Protein AF-A0A9W4ZGL3-F1 (afdb_monomer)

Structure (mmCIF, N/CA/C/O backbone):
data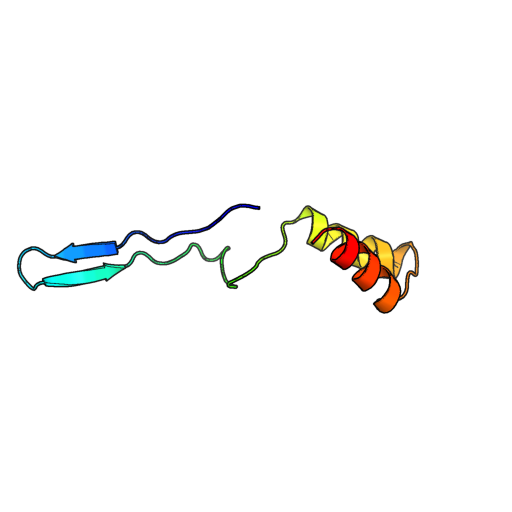_AF-A0A9W4ZGL3-F1
#
_entry.id   AF-A0A9W4ZGL3-F1
#
loop_
_atom_site.group_PDB
_atom_site.id
_atom_site.type_symbol
_atom_site.label_atom_id
_atom_site.label_alt_id
_atom_site.label_comp_id
_atom_site.label_asym_id
_atom_site.label_entity_id
_atom_site.label_seq_id
_atom_site.pdbx_PDB_ins_code
_atom_site.Cartn_x
_atom_site.Cartn_y
_atom_site.Cartn_z
_atom_site.occupancy
_atom_site.B_iso_or_equiv
_atom_site.auth_seq_id
_atom_site.auth_comp_id
_atom_site.auth_asym_id
_atom_site.auth_atom_id
_atom_site.pdbx_PDB_model_num
ATOM 1 N N . MET A 1 1 ? -8.779 8.877 -1.756 1.00 62.84 1 MET A N 1
ATOM 2 C CA . MET A 1 1 ? -8.239 8.176 -0.569 1.00 62.84 1 MET A CA 1
ATOM 3 C C . MET A 1 1 ? -9.402 7.862 0.359 1.00 62.84 1 MET A C 1
ATOM 5 O O . MET A 1 1 ? -10.345 8.643 0.368 1.00 62.84 1 MET A O 1
ATOM 9 N N . THR A 1 2 ? -9.366 6.740 1.080 1.00 81.56 2 THR A N 1
ATOM 10 C CA . THR A 1 2 ? -10.435 6.348 2.016 1.00 81.56 2 THR A CA 1
ATOM 11 C C . THR A 1 2 ? -9.862 6.305 3.423 1.00 81.56 2 THR A C 1
ATOM 13 O O . THR A 1 2 ? -8.876 5.613 3.663 1.00 81.56 2 THR A O 1
ATOM 16 N N . GLU A 1 3 ? -10.465 7.055 4.340 1.00 86.00 3 GLU A N 1
ATOM 17 C CA . GLU A 1 3 ? -10.100 7.043 5.755 1.00 86.00 3 GLU A CA 1
ATOM 18 C C . GLU A 1 3 ? -10.793 5.861 6.451 1.00 86.00 3 GLU A C 1
ATOM 20 O O . GLU A 1 3 ? -12.006 5.685 6.326 1.00 86.00 3 GLU A O 1
ATOM 25 N N . HIS A 1 4 ? -10.033 5.046 7.184 1.00 84.75 4 HIS A N 1
ATOM 26 C CA . HIS A 1 4 ? -10.578 3.949 7.982 1.00 84.75 4 HIS A CA 1
ATOM 27 C C . HIS A 1 4 ? -10.647 4.370 9.455 1.00 84.75 4 HIS A C 1
ATOM 29 O O . HIS A 1 4 ? -9.630 4.735 10.038 1.00 84.75 4 HIS A O 1
ATOM 35 N N . LYS A 1 5 ? -11.834 4.273 10.066 1.00 87.62 5 LYS A N 1
ATOM 36 C CA . LYS A 1 5 ? -12.067 4.533 11.498 1.00 87.62 5 LYS A CA 1
ATOM 37 C C . LYS A 1 5 ? -12.601 3.280 12.183 1.00 87.62 5 LYS A C 1
ATOM 39 O O . LYS A 1 5 ? -13.367 2.532 11.578 1.00 87.62 5 LYS A O 1
ATOM 44 N N . VAL A 1 6 ? -12.219 3.080 13.440 1.00 88.56 6 VAL A N 1
ATOM 45 C CA . VAL A 1 6 ? -12.814 2.065 14.318 1.00 88.56 6 VAL A CA 1
ATOM 46 C C . VAL A 1 6 ? -13.883 2.703 15.191 1.00 88.56 6 VAL A C 1
ATOM 48 O O . VAL A 1 6 ? -13.746 3.844 15.629 1.00 88.56 6 VAL A O 1
ATOM 51 N N . ALA A 1 7 ? -14.963 1.970 15.441 1.00 88.50 7 ALA A N 1
ATOM 52 C CA . ALA A 1 7 ? -15.963 2.394 16.406 1.00 88.50 7 ALA A CA 1
ATOM 53 C C . ALA A 1 7 ? -15.437 2.172 17.830 1.00 88.50 7 ALA A C 1
ATOM 55 O O . ALA A 1 7 ? -14.916 1.094 18.135 1.00 88.50 7 ALA A O 1
ATOM 56 N N . GLN A 1 8 ? -15.633 3.172 18.688 1.00 92.38 8 GLN A N 1
ATOM 57 C CA . GLN A 1 8 ? -15.452 3.079 20.133 1.00 92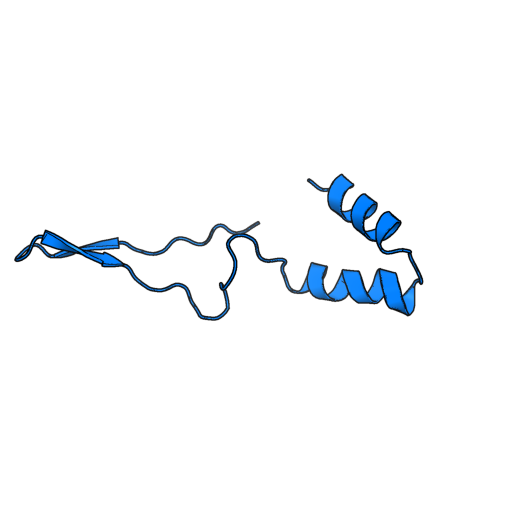.38 8 GLN A CA 1
ATOM 58 C C . GLN A 1 8 ? -16.820 3.181 20.815 1.00 92.38 8 GLN A C 1
ATOM 60 O O . GLN A 1 8 ? -17.657 3.996 20.418 1.00 92.38 8 GLN A O 1
ATOM 65 N N . LYS A 1 9 ? -17.065 2.346 21.826 1.00 90.19 9 LYS A N 1
ATOM 66 C CA . LYS A 1 9 ? -18.268 2.403 22.665 1.00 90.19 9 LYS A CA 1
ATOM 67 C C . LYS A 1 9 ? -17.879 2.302 24.128 1.00 90.19 9 LYS A C 1
ATOM 69 O O . LYS A 1 9 ? -17.099 1.432 24.499 1.00 90.19 9 LYS A O 1
ATOM 74 N N . GLU A 1 10 ? -18.455 3.160 24.953 1.00 93.94 10 GLU A N 1
ATOM 75 C CA . GLU A 1 10 ? -18.286 3.092 26.400 1.00 93.94 10 GLU A CA 1
ATOM 76 C C . GLU A 1 10 ? -19.328 2.150 27.011 1.00 93.94 10 GLU A C 1
ATOM 78 O O . GLU A 1 10 ? -20.520 2.218 26.697 1.00 93.94 10 GLU A O 1
ATOM 83 N N . CYS A 1 11 ? -18.883 1.249 27.883 1.00 90.19 11 CYS A N 1
ATOM 84 C CA . CYS A 1 11 ? -19.776 0.393 28.645 1.00 90.19 11 CYS A CA 1
ATOM 85 C C . CYS A 1 11 ? -20.448 1.204 29.770 1.00 90.19 11 CYS A C 1
ATOM 87 O O . CYS A 1 11 ? -19.750 1.666 30.671 1.00 90.19 11 CYS A O 1
ATOM 89 N N . PRO A 1 12 ? -21.789 1.296 29.829 1.00 91.88 12 PRO A N 1
ATOM 90 C CA . PRO A 1 12 ? -22.481 2.113 30.831 1.00 91.88 12 PRO A CA 1
ATOM 91 C C . PRO A 1 12 ? -22.384 1.573 32.269 1.00 91.88 12 PRO A C 1
ATOM 93 O O . PRO A 1 12 ? -22.853 2.224 33.193 1.00 91.88 12 PRO A O 1
ATOM 96 N N . ARG A 1 13 ? -21.838 0.364 32.475 1.00 93.56 13 ARG A N 1
ATOM 97 C CA . ARG A 1 13 ? -21.749 -0.281 33.798 1.00 93.56 13 ARG A CA 1
ATOM 98 C C . ARG A 1 13 ? -20.371 -0.157 34.442 1.00 93.56 13 ARG A C 1
ATOM 100 O O . ARG A 1 13 ? -20.282 0.033 35.647 1.00 93.56 13 ARG A O 1
ATOM 107 N N . CYS A 1 14 ? -19.310 -0.345 33.664 1.00 92.75 14 CYS A N 1
ATOM 108 C CA .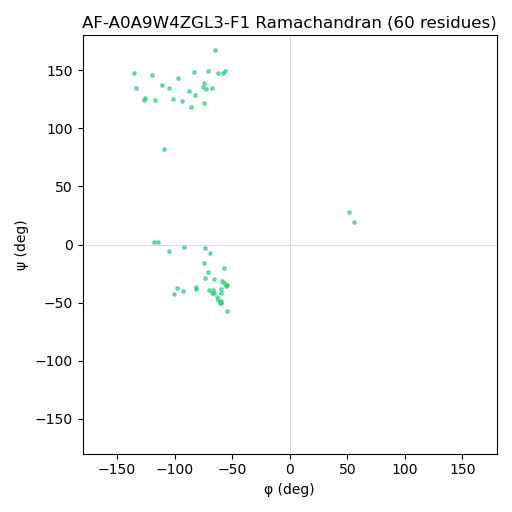 CYS A 1 14 ? -17.932 -0.328 34.163 1.00 92.75 14 CYS A CA 1
ATOM 109 C C . CYS A 1 14 ? -17.080 0.785 33.543 1.00 92.75 14 CYS A C 1
ATOM 111 O O . CYS A 1 14 ? -15.894 0.855 33.848 1.00 92.75 14 CYS A O 1
ATOM 113 N N . HIS A 1 15 ? -17.668 1.623 32.680 1.00 89.50 15 HIS A N 1
ATOM 114 C CA . HIS A 1 15 ? -17.012 2.736 31.984 1.00 89.50 15 HIS A CA 1
ATOM 115 C C . HIS A 1 15 ? -15.780 2.334 31.161 1.00 89.50 15 HIS A C 1
ATOM 117 O O . HIS A 1 15 ? -14.950 3.166 30.804 1.00 89.50 15 HIS A O 1
ATOM 123 N N . SER A 1 16 ? -15.650 1.047 30.821 1.00 91.75 16 SER A N 1
ATOM 124 C CA . SER A 1 16 ? -14.597 0.595 29.922 1.00 91.75 16 SER A CA 1
ATOM 125 C C . SER A 1 16 ? -14.914 0.998 28.484 1.00 91.75 16 SER A C 1
ATOM 127 O O . SER A 1 16 ? -16.050 0.882 28.018 1.00 91.75 16 SER A O 1
ATOM 129 N N . ILE A 1 17 ? -13.888 1.446 27.765 1.00 92.75 17 ILE A N 1
ATOM 130 C CA . ILE A 1 17 ? -13.979 1.738 26.338 1.00 92.75 17 ILE A CA 1
ATOM 131 C C . ILE A 1 17 ? -13.735 0.431 25.581 1.00 92.75 17 ILE A C 1
ATOM 133 O O . ILE A 1 17 ? -12.668 -0.173 25.689 1.00 92.75 17 ILE A O 1
ATOM 137 N N . GLN A 1 18 ? -14.729 -0.023 24.820 1.00 90.00 18 GLN A N 1
ATOM 138 C CA . GLN A 1 18 ? -14.556 -1.083 23.834 1.00 90.00 18 GLN A CA 1
ATOM 139 C C . GLN A 1 18 ? -14.265 -0.475 22.469 1.00 90.00 18 GLN A C 1
ATOM 141 O O . GLN A 1 18 ? -15.079 0.274 21.926 1.00 90.00 18 GLN A O 1
ATOM 146 N N . GLU A 1 19 ? -13.138 -0.867 21.885 1.00 90.94 19 GLU A N 1
ATOM 147 C CA . GLU A 1 19 ? -12.776 -0.524 20.515 1.00 90.94 19 GLU A CA 1
ATOM 148 C C . GLU A 1 19 ? -12.964 -1.737 19.603 1.00 90.94 19 GLU A C 1
ATOM 150 O O . GLU A 1 19 ? -12.558 -2.857 19.927 1.00 90.94 19 GLU A O 1
ATOM 155 N N . SER A 1 20 ? -13.584 -1.523 18.445 1.00 87.75 20 SER A N 1
ATOM 156 C CA . SER A 1 20 ? -13.572 -2.523 17.372 1.00 87.75 20 SER A CA 1
ATOM 157 C C . SER A 1 20 ? -12.182 -2.625 16.735 1.00 87.75 20 SER A C 1
ATOM 159 O O . SER A 1 20 ? -11.450 -1.641 16.671 1.00 87.75 20 SER A O 1
ATOM 161 N N . GLN A 1 21 ? -11.816 -3.807 16.237 1.00 89.25 21 GLN A N 1
ATOM 162 C CA . GLN A 1 21 ? -10.566 -3.985 15.496 1.00 89.25 21 GLN A CA 1
ATOM 163 C C . GLN A 1 21 ? -10.747 -3.594 14.028 1.00 89.25 21 GLN A C 1
ATOM 165 O O . GLN A 1 21 ? -11.814 -3.798 13.443 1.00 89.25 21 GLN A O 1
ATOM 170 N N . PHE A 1 22 ? -9.683 -3.081 13.410 1.00 88.44 22 PHE A N 1
ATOM 171 C CA . PHE A 1 22 ? -9.647 -2.941 11.959 1.00 88.44 22 PHE A CA 1
ATOM 172 C C . PHE A 1 22 ? -9.740 -4.319 11.279 1.00 88.44 22 PHE A C 1
ATOM 174 O O . PHE A 1 22 ? -9.209 -5.303 11.802 1.00 88.44 22 PHE A O 1
ATOM 181 N N . PRO A 1 23 ? -10.367 -4.413 10.091 1.00 86.81 23 PRO A N 1
ATOM 182 C CA . PRO A 1 23 ? -10.275 -5.614 9.269 1.00 86.81 23 PRO A CA 1
ATOM 183 C C . PRO A 1 23 ? -8.811 -5.960 8.977 1.00 86.81 23 PRO A C 1
ATOM 185 O O . PRO A 1 23 ? -7.984 -5.065 8.806 1.00 86.81 23 PRO A O 1
ATOM 188 N N . SER A 1 24 ? -8.494 -7.247 8.813 1.00 86.38 24 SER A N 1
ATOM 189 C CA . SER A 1 24 ? -7.124 -7.7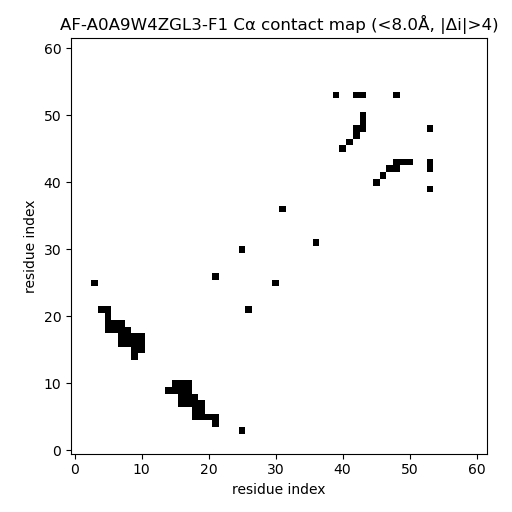22 8.533 1.00 86.38 24 SER A CA 1
ATOM 190 C C . SER A 1 24 ? -6.488 -7.109 7.276 1.00 86.38 24 SER A C 1
ATOM 192 O O . SER A 1 24 ? -5.266 -7.083 7.131 1.00 86.38 24 SER A O 1
ATOM 194 N N . THR A 1 25 ? -7.308 -6.582 6.365 1.00 83.81 25 THR A N 1
ATOM 195 C CA . THR A 1 25 ? -6.876 -5.881 5.154 1.00 83.81 25 THR A CA 1
ATOM 196 C C . THR A 1 25 ? -6.329 -4.475 5.416 1.00 83.81 25 THR A C 1
ATOM 198 O O . THR A 1 25 ? -5.655 -3.936 4.539 1.00 83.81 25 THR A O 1
ATOM 201 N N . VAL A 1 26 ? -6.578 -3.882 6.588 1.00 86.25 26 VAL A N 1
ATOM 202 C CA . VAL A 1 26 ? -6.097 -2.555 7.008 1.00 86.25 26 VAL A CA 1
ATOM 203 C C . VAL A 1 26 ? -5.040 -2.752 8.094 1.00 86.25 26 VAL A C 1
ATOM 205 O O . VAL A 1 26 ? -5.317 -2.693 9.286 1.00 86.25 26 VAL A O 1
ATOM 208 N N . SER A 1 27 ? -3.810 -3.039 7.669 1.00 85.38 27 SER A N 1
ATOM 209 C CA . SER A 1 27 ? -2.697 -3.381 8.572 1.00 85.38 27 SER A CA 1
ATOM 210 C C . SER A 1 27 ? -1.670 -2.264 8.760 1.00 85.38 27 SER A C 1
ATOM 212 O O . SER A 1 27 ? -0.732 -2.412 9.542 1.00 85.38 27 SER A O 1
ATOM 214 N N . ARG A 1 28 ? -1.799 -1.154 8.024 1.00 83.19 28 ARG A N 1
ATOM 215 C CA . ARG A 1 28 ? -0.849 -0.034 8.044 1.00 83.19 28 ARG A CA 1
ATOM 216 C C . ARG A 1 28 ? -1.596 1.300 8.112 1.00 83.19 28 ARG A C 1
ATOM 218 O O . ARG A 1 28 ? -2.649 1.398 7.483 1.00 83.19 28 ARG A O 1
ATOM 225 N N . PRO A 1 29 ? -1.034 2.329 8.778 1.00 82.81 29 PRO A N 1
ATOM 226 C CA . PRO A 1 29 ? -1.643 3.661 8.860 1.00 82.81 29 PRO A CA 1
ATOM 227 C C . PRO A 1 29 ? -1.952 4.273 7.488 1.00 82.81 29 PRO A C 1
ATOM 229 O O . PRO A 1 29 ? -2.972 4.927 7.308 1.00 82.81 29 PRO A O 1
ATOM 232 N N . VAL A 1 30 ? -1.087 4.008 6.504 1.00 82.00 30 VAL A N 1
ATOM 233 C CA . VAL A 1 30 ? -1.303 4.341 5.095 1.00 82.00 30 VAL A CA 1
ATOM 234 C C . VAL A 1 30 ? -1.141 3.069 4.275 1.00 82.00 30 VAL A C 1
ATOM 236 O O . VAL A 1 30 ? -0.119 2.382 4.363 1.00 82.00 30 VAL A O 1
ATOM 239 N N . GLN A 1 31 ? -2.148 2.752 3.463 1.00 84.19 31 GLN A N 1
ATOM 240 C CA . GLN A 1 31 ? -2.115 1.610 2.561 1.00 84.19 31 GLN A CA 1
ATOM 241 C C . GLN A 1 31 ? -2.435 2.031 1.130 1.00 84.19 31 GLN A C 1
ATOM 243 O O . GLN A 1 31 ? -3.509 2.545 0.832 1.00 84.19 31 GLN A O 1
ATOM 248 N N . TYR A 1 32 ? -1.519 1.708 0.220 1.00 85.31 32 TYR A N 1
ATOM 249 C CA . TYR A 1 32 ? -1.768 1.834 -1.206 1.00 85.31 32 TYR A CA 1
ATOM 250 C C . TYR A 1 32 ? -2.823 0.831 -1.680 1.00 85.31 32 TYR A C 1
ATOM 252 O O . TYR A 1 32 ? -2.770 -0.363 -1.356 1.00 85.31 32 TYR A O 1
ATOM 260 N N . GLY A 1 33 ? -3.762 1.322 -2.487 1.00 84.56 33 GLY A N 1
ATOM 261 C CA . GLY A 1 33 ? -4.763 0.494 -3.149 1.00 84.56 33 GLY A CA 1
ATOM 262 C C . GLY A 1 33 ? -4.151 -0.474 -4.174 1.00 84.56 33 GLY A C 1
ATOM 263 O O . GLY A 1 33 ? -2.985 -0.335 -4.562 1.00 84.56 33 GLY A O 1
ATOM 264 N N . PRO A 1 34 ? -4.940 -1.451 -4.652 1.00 84.19 34 PRO A N 1
ATOM 265 C CA . PRO A 1 34 ? -4.475 -2.478 -5.588 1.00 84.19 34 PRO A CA 1
ATOM 266 C C . PRO A 1 34 ? -3.880 -1.896 -6.881 1.00 84.19 34 PRO A C 1
ATOM 268 O O . PRO A 1 34 ? -2.908 -2.438 -7.400 1.00 84.19 34 PRO A O 1
ATOM 271 N N . ASN A 1 35 ? -4.394 -0.759 -7.361 1.00 87.31 35 ASN A N 1
ATOM 272 C CA . ASN A 1 35 ? -3.908 -0.109 -8.582 1.00 87.31 35 ASN A CA 1
ATOM 273 C C . ASN A 1 35 ? -2.444 0.335 -8.462 1.00 87.31 35 ASN A C 1
ATOM 275 O O . ASN A 1 35 ? -1.628 0.013 -9.320 1.00 87.31 35 ASN A O 1
ATOM 279 N N . ILE A 1 36 ? -2.089 1.007 -7.364 1.00 88.12 36 ILE A N 1
ATOM 280 C CA . ILE A 1 36 ? -0.717 1.473 -7.116 1.00 88.12 36 ILE A CA 1
ATOM 281 C C . ILE A 1 36 ? 0.215 0.278 -6.884 1.00 88.12 36 ILE A C 1
ATOM 283 O O . ILE A 1 36 ? 1.307 0.222 -7.446 1.00 88.12 36 ILE A O 1
ATOM 287 N N . LYS A 1 37 ? -0.251 -0.729 -6.128 1.00 88.19 37 LYS A N 1
ATOM 288 C CA . LYS A 1 37 ? 0.489 -1.982 -5.902 1.00 88.19 37 LYS A CA 1
ATOM 289 C C . LYS A 1 37 ? 0.807 -2.724 -7.206 1.00 88.19 37 LYS A C 1
ATOM 291 O O . LYS A 1 37 ? 1.844 -3.371 -7.278 1.00 88.19 37 LYS A O 1
ATOM 296 N N . ARG A 1 38 ? -0.051 -2.622 -8.228 1.00 89.81 38 ARG A N 1
ATOM 297 C CA . ARG A 1 38 ? 0.189 -3.190 -9.566 1.00 89.81 38 ARG A CA 1
ATOM 298 C C . ARG A 1 38 ? 1.079 -2.300 -10.435 1.00 89.81 38 ARG A C 1
ATOM 300 O O . ARG A 1 38 ? 1.883 -2.814 -11.207 1.00 89.81 38 ARG A O 1
ATOM 307 N N . LEU A 1 39 ? 0.938 -0.982 -10.317 1.00 93.62 39 LEU A N 1
ATOM 308 C CA . LEU A 1 39 ? 1.647 -0.024 -11.160 1.00 93.62 39 LEU A CA 1
ATOM 309 C C . LEU A 1 39 ? 3.150 0.019 -10.857 1.00 93.62 39 LEU A C 1
ATOM 311 O O . LEU A 1 39 ? 3.945 0.065 -11.789 1.00 93.62 39 LEU A O 1
ATOM 315 N N . ILE A 1 40 ? 3.552 -0.063 -9.584 1.00 93.31 40 ILE A N 1
ATOM 316 C CA . ILE A 1 40 ? 4.973 -0.066 -9.194 1.0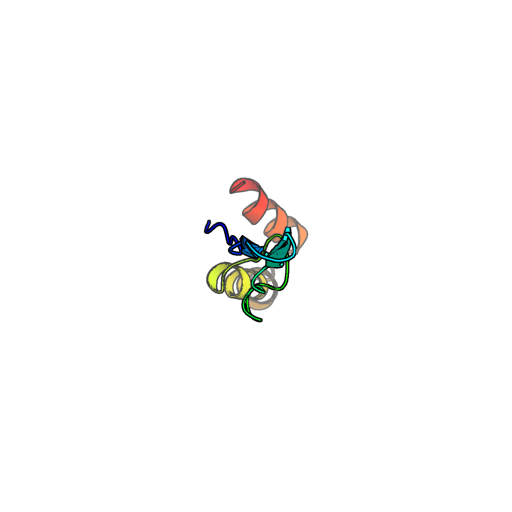0 93.31 40 ILE A CA 1
ATOM 317 C C . ILE A 1 40 ? 5.769 -1.171 -9.915 1.00 93.31 40 ILE A C 1
ATOM 319 O O . ILE A 1 40 ? 6.702 -0.824 -10.635 1.00 93.31 40 ILE A O 1
ATOM 323 N N . PRO A 1 41 ? 5.414 -2.470 -9.809 1.00 93.44 41 PRO A N 1
ATOM 324 C CA . PRO A 1 41 ? 6.163 -3.523 -10.487 1.00 93.44 41 PRO A CA 1
ATOM 325 C C . PRO A 1 41 ? 6.061 -3.434 -12.013 1.00 93.44 41 PRO A C 1
ATOM 327 O O . PRO A 1 41 ? 7.005 -3.804 -12.703 1.00 93.44 41 PRO A O 1
ATOM 330 N N . TYR A 1 42 ? 4.954 -2.920 -12.559 1.00 95.56 42 TYR A N 1
ATOM 331 C CA . TYR A 1 42 ? 4.858 -2.644 -13.992 1.00 95.56 42 TYR A CA 1
ATOM 332 C C . TYR A 1 42 ? 5.919 -1.627 -14.442 1.00 95.56 42 TYR A C 1
ATOM 334 O O . TYR A 1 42 ? 6.683 -1.892 -15.370 1.00 95.56 42 TYR A O 1
ATOM 342 N N . LEU A 1 43 ? 6.022 -0.493 -13.746 1.00 95.75 43 LEU A N 1
ATOM 343 C CA . LEU A 1 43 ? 6.987 0.555 -14.072 1.00 95.75 43 LEU A CA 1
ATOM 344 C C . LEU A 1 43 ? 8.434 0.083 -13.872 1.00 95.75 43 LEU A C 1
ATOM 346 O O . LEU A 1 43 ? 9.282 0.340 -14.723 1.00 95.75 43 LEU A O 1
ATOM 350 N N . THR A 1 44 ? 8.725 -0.642 -12.792 1.00 95.56 44 THR A N 1
ATOM 351 C CA . THR A 1 44 ? 10.106 -1.033 -12.472 1.00 95.56 44 THR A CA 1
ATOM 352 C C . THR A 1 44 ? 10.590 -2.251 -13.247 1.00 95.56 44 THR A C 1
ATOM 354 O O . THR A 1 44 ? 11.752 -2.283 -13.640 1.00 95.56 44 THR A O 1
ATOM 357 N N . HIS A 1 45 ? 9.734 -3.255 -13.469 1.00 95.44 45 HIS A N 1
ATOM 358 C CA . HIS A 1 45 ? 10.143 -4.517 -14.099 1.00 95.44 45 HIS A CA 1
ATOM 359 C C . HIS A 1 45 ? 9.830 -4.584 -15.591 1.00 95.44 45 HIS A C 1
ATOM 361 O O . HIS A 1 45 ? 10.633 -5.133 -16.334 1.00 95.44 45 HIS A O 1
ATOM 367 N N . TYR A 1 46 ? 8.693 -4.042 -16.040 1.00 96.69 46 TYR A N 1
ATOM 368 C CA . TYR A 1 46 ? 8.313 -4.104 -17.458 1.00 96.69 46 TYR A CA 1
ATOM 369 C C . TYR A 1 46 ? 8.783 -2.872 -18.228 1.00 96.69 46 TYR A C 1
ATOM 371 O O . TYR A 1 46 ? 9.248 -2.999 -19.354 1.00 96.69 46 TYR A O 1
ATOM 379 N N . GLN A 1 47 ? 8.680 -1.686 -17.623 1.00 96.06 47 GLN A N 1
ATOM 380 C CA . GLN A 1 47 ? 9.147 -0.436 -18.236 1.00 96.06 47 GLN A CA 1
ATOM 381 C C . GLN A 1 47 ? 10.595 -0.087 -17.856 1.00 96.06 47 GLN A C 1
ATOM 383 O O . GLN A 1 47 ? 11.119 0.923 -18.318 1.00 96.06 47 GLN A O 1
ATOM 388 N N . CYS A 1 48 ? 11.244 -0.902 -17.013 1.00 96.38 48 CYS A N 1
ATOM 389 C CA . CYS A 1 48 ? 12.627 -0.716 -16.553 1.00 96.38 48 CYS A CA 1
ATOM 390 C C . CYS A 1 48 ? 12.919 0.685 -15.982 1.00 96.38 48 CYS A C 1
ATOM 392 O O . CYS A 1 48 ? 14.055 1.166 -16.019 1.00 96.38 48 CYS A O 1
ATOM 394 N N . LEU A 1 49 ? 11.904 1.360 -15.437 1.00 96.44 49 LEU A N 1
ATOM 395 C CA . LEU A 1 49 ? 12.082 2.655 -14.799 1.00 96.44 49 LEU A CA 1
ATOM 396 C C . LEU A 1 49 ? 12.798 2.465 -13.469 1.00 96.44 49 LEU A C 1
ATOM 398 O O . LEU A 1 49 ? 12.433 1.625 -12.644 1.00 96.44 49 LEU A O 1
ATOM 402 N N . SER A 1 50 ? 13.806 3.301 -13.225 1.00 95.44 50 SER A N 1
ATOM 403 C CA . SER A 1 50 ? 14.481 3.293 -11.931 1.00 95.44 50 SER A CA 1
ATOM 404 C C . SER A 1 50 ? 13.485 3.560 -10.800 1.00 95.44 50 SER A C 1
ATOM 406 O O . SER A 1 50 ? 12.539 4.347 -10.938 1.00 95.44 50 SER A O 1
ATOM 408 N N . LEU A 1 51 ? 13.736 2.957 -9.637 1.00 93.00 51 LEU A N 1
ATOM 409 C CA . LEU A 1 51 ? 12.952 3.229 -8.432 1.00 93.00 51 LEU A CA 1
ATOM 410 C C . LEU A 1 51 ? 12.923 4.726 -8.100 1.00 93.00 51 LEU A C 1
ATOM 412 O O . LEU A 1 51 ? 11.892 5.230 -7.671 1.00 93.00 51 LEU A O 1
ATOM 416 N N . LYS A 1 52 ? 14.016 5.454 -8.369 1.00 94.06 52 LYS A N 1
ATOM 417 C CA . LYS A 1 52 ? 14.086 6.910 -8.192 1.00 94.06 52 LYS A CA 1
ATOM 418 C C . LYS A 1 52 ? 13.040 7.639 -9.041 1.00 94.06 52 LYS A C 1
ATOM 420 O O . LYS A 1 52 ? 12.289 8.444 -8.506 1.00 94.06 52 LYS A O 1
ATOM 425 N N . ARG A 1 53 ? 12.958 7.331 -10.339 1.00 93.25 53 ARG A N 1
ATOM 426 C CA . ARG A 1 53 ? 11.967 7.938 -11.248 1.00 93.25 53 ARG A CA 1
ATOM 427 C C . ARG A 1 53 ? 10.543 7.514 -10.900 1.00 93.25 53 ARG A C 1
ATOM 429 O O . ARG A 1 53 ? 9.643 8.341 -10.905 1.00 93.25 53 ARG A O 1
ATOM 436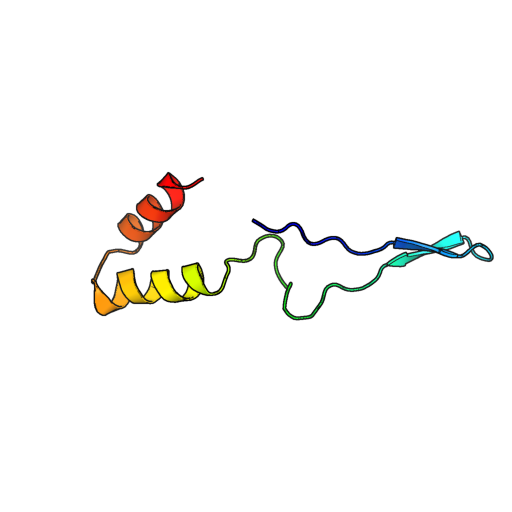 N N . THR A 1 5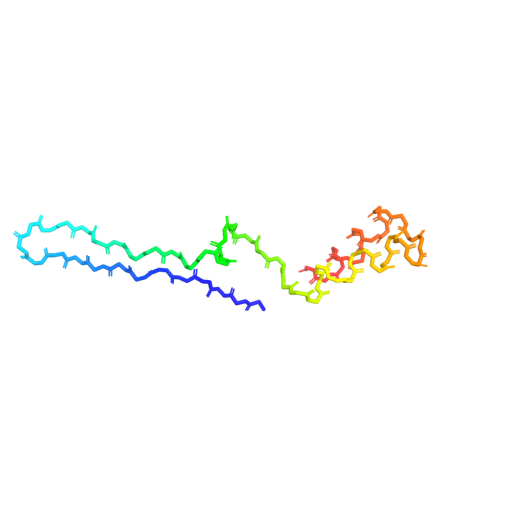4 ? 10.354 6.251 -10.528 1.00 93.88 54 THR A N 1
ATOM 437 C CA . THR A 1 54 ? 9.056 5.748 -10.055 1.00 93.88 54 THR A CA 1
ATOM 438 C C . THR A 1 54 ? 8.595 6.511 -8.810 1.00 93.88 54 THR A C 1
ATOM 440 O O . THR A 1 54 ? 7.440 6.907 -8.724 1.00 93.88 54 THR A O 1
ATOM 443 N N . LYS A 1 55 ? 9.505 6.790 -7.871 1.00 91.00 55 LYS A N 1
ATOM 444 C CA . LYS A 1 55 ? 9.221 7.588 -6.674 1.00 91.00 55 LYS A CA 1
ATOM 445 C C . LYS A 1 55 ? 8.834 9.028 -7.015 1.00 91.00 55 LYS A C 1
ATOM 447 O O . LYS A 1 55 ? 7.857 9.521 -6.472 1.00 91.00 55 LYS A O 1
ATOM 452 N N . GLU A 1 56 ? 9.565 9.673 -7.924 1.00 92.25 56 GLU A N 1
ATOM 453 C CA . GLU A 1 56 ? 9.240 11.024 -8.404 1.00 92.25 56 GLU A CA 1
ATOM 454 C C . GLU A 1 56 ? 7.854 11.089 -9.057 1.00 92.25 56 GLU A C 1
ATOM 456 O O . GLU A 1 56 ? 7.126 12.045 -8.812 1.00 92.25 56 GLU A O 1
ATOM 461 N N . LEU A 1 57 ? 7.456 10.058 -9.815 1.00 89.56 57 LEU A N 1
ATOM 462 C CA . LEU A 1 57 ? 6.109 9.978 -10.381 1.00 89.56 57 LEU A CA 1
ATOM 463 C C . LEU A 1 57 ? 5.042 9.989 -9.288 1.00 89.56 57 LEU A C 1
ATOM 465 O O . LEU A 1 57 ? 4.109 10.767 -9.392 1.00 89.56 57 LEU A O 1
ATOM 469 N N . PHE A 1 58 ? 5.175 9.170 -8.243 1.00 86.19 58 PHE A N 1
ATOM 470 C CA . PHE A 1 58 ? 4.172 9.121 -7.172 1.00 86.19 58 PHE A CA 1
ATOM 471 C C . PHE A 1 58 ? 4.204 10.340 -6.246 1.00 86.19 58 PHE A C 1
ATOM 473 O O . PHE A 1 58 ? 3.157 10.726 -5.745 1.00 86.19 58 PHE A O 1
ATOM 480 N N . TRP A 1 59 ? 5.363 10.976 -6.073 1.00 79.50 59 TRP A N 1
ATOM 481 C CA . TRP A 1 59 ? 5.485 12.235 -5.335 1.00 79.50 59 TRP A CA 1
ATOM 482 C C . TRP A 1 59 ? 4.884 13.440 -6.057 1.00 79.50 59 TRP A C 1
ATOM 484 O O . TRP A 1 59 ? 4.522 14.404 -5.401 1.00 79.50 59 TRP A O 1
ATOM 494 N N . ALA A 1 60 ? 4.761 13.403 -7.385 1.00 70.19 60 ALA A N 1
ATOM 495 C CA . ALA A 1 60 ? 4.081 14.455 -8.141 1.00 70.19 60 ALA A CA 1
ATOM 496 C C . ALA A 1 60 ? 2.542 14.418 -7.999 1.00 70.19 60 ALA A C 1
ATOM 498 O O . ALA A 1 60 ? 1.865 15.267 -8.575 1.00 70.19 60 ALA A O 1
ATOM 499 N N . PHE A 1 61 ? 1.993 13.428 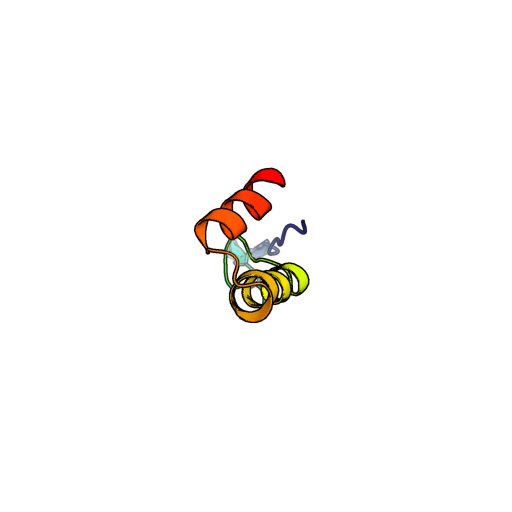-7.283 1.00 58.03 61 PHE A N 1
ATOM 500 C CA . PHE A 1 61 ? 0.555 13.257 -7.042 1.00 58.03 61 PHE A CA 1
ATOM 501 C C . PHE A 1 61 ? 0.145 13.427 -5.565 1.00 58.03 61 PHE A C 1
ATOM 503 O O . PHE A 1 61 ? -1.036 13.233 -5.266 1.00 58.03 61 PHE A O 1
ATOM 510 N N . ASP A 1 62 ? 1.087 13.752 -4.672 1.00 53.00 62 ASP A N 1
ATOM 511 C CA . ASP A 1 62 ? 0.821 14.252 -3.309 1.00 53.00 62 ASP A CA 1
ATOM 512 C C . ASP A 1 62 ? 0.690 15.786 -3.331 1.00 53.00 62 ASP A C 1
ATOM 514 O O . ASP A 1 62 ? -0.181 16.312 -2.601 1.00 53.00 62 ASP A O 1
#

Solvent-accessible surface area (backbone atoms only — not comparable to full-atom values): 4157 Å² total; per-residue (Å²): 138,82,88,88,83,64,59,73,46,70,37,95,85,78,69,47,76,47,68,53,79,72,59,88,89,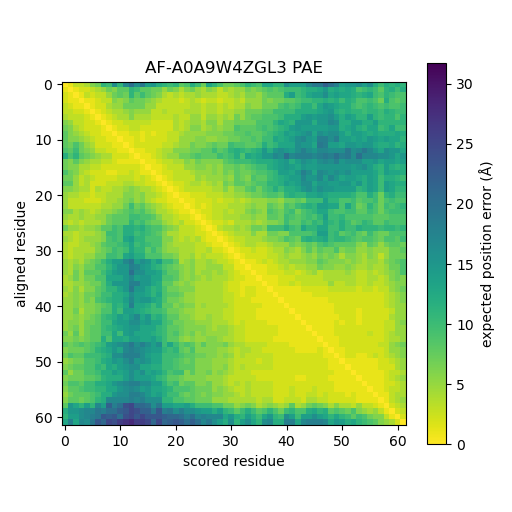63,81,54,100,75,72,82,52,73,67,57,66,51,46,52,56,44,40,42,70,75,65,62,40,51,69,68,58,55,48,52,59,59,59,75,74,113

pLDDT: mean 87.92, std 8.4, range [53.0, 96.69]

Foldseek 3Di:
DDDDDWDWDADPPPRDIDTDDDDPVCPDNDDDDPVLVVVQCCCCPVVVDDPVVVVVVVVVVD

Radius of gyration: 18.93 Å; Cα contacts (8 Å, |Δi|>4): 36; chains: 1; bounding box: 37×22×52 Å

Secondary structure (DSSP, 8-state):
-------EEE-TTT-PEEEPPPPTT--SSS---HHHHHHHHIIIIIS---HHHHHHHHHTT-

Sequence (62 aa):
MTEHKVAQKECPRCHSIQESQFPSTVSRPVQYGPNIKRLIPYLTHYQCLSLKRTKELFWAFD

Mean predicted aligned error: 7.13 Å